Protein AF-A0A9X2ZMD1-F1 (afdb_monomer)

Structure (mmCIF, N/CA/C/O backbone):
data_AF-A0A9X2ZMD1-F1
#
_entry.id   AF-A0A9X2ZMD1-F1
#
loop_
_atom_site.group_PDB
_atom_site.id
_atom_site.type_symbol
_atom_site.label_atom_id
_atom_site.label_alt_id
_atom_site.label_comp_id
_atom_si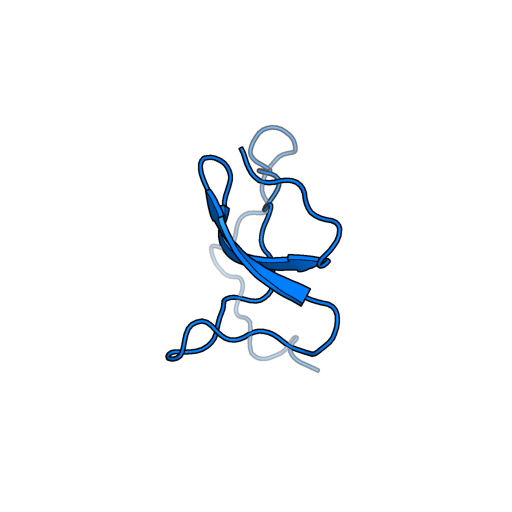te.label_asym_id
_atom_site.label_entity_id
_atom_site.label_seq_id
_atom_site.pdbx_PDB_ins_code
_atom_site.Cartn_x
_atom_site.Cartn_y
_atom_site.Cartn_z
_atom_site.occupancy
_atom_site.B_iso_or_equiv
_atom_site.auth_seq_id
_atom_site.auth_comp_id
_atom_site.auth_asym_id
_atom_site.auth_atom_id
_atom_site.pdbx_PDB_model_num
ATOM 1 N N . MET A 1 1 ? -29.391 4.398 -0.408 1.00 53.03 1 MET A N 1
ATOM 2 C CA . MET A 1 1 ? -29.892 4.102 0.956 1.00 53.03 1 MET A CA 1
ATOM 3 C C . MET A 1 1 ? -29.590 2.644 1.312 1.00 53.03 1 MET A C 1
ATOM 5 O O . MET A 1 1 ? -30.409 1.779 1.050 1.00 53.03 1 MET A O 1
ATOM 9 N N . LEU A 1 2 ? -28.413 2.371 1.891 1.00 55.06 2 LEU A N 1
ATOM 10 C CA . LEU A 1 2 ? -27.967 1.028 2.327 1.00 55.06 2 LEU A CA 1
ATOM 11 C C . LEU A 1 2 ? -28.461 0.634 3.735 1.00 55.06 2 LEU A C 1
ATOM 13 O O . LEU A 1 2 ? -28.353 -0.522 4.133 1.00 55.06 2 LEU A O 1
ATOM 17 N N . LYS A 1 3 ? -29.044 1.588 4.478 1.00 52.44 3 LYS A N 1
ATOM 18 C CA . LYS A 1 3 ? -29.433 1.434 5.893 1.00 52.44 3 LYS A CA 1
ATOM 19 C C . LYS A 1 3 ? -30.457 0.319 6.167 1.00 52.44 3 LYS A C 1
ATOM 21 O O . LYS A 1 3 ? -30.592 -0.082 7.310 1.00 52.44 3 LYS A O 1
ATOM 26 N N . LYS A 1 4 ? -31.181 -0.169 5.149 1.00 58.16 4 LYS A N 1
ATOM 27 C CA . LYS A 1 4 ? -32.182 -1.243 5.297 1.00 58.16 4 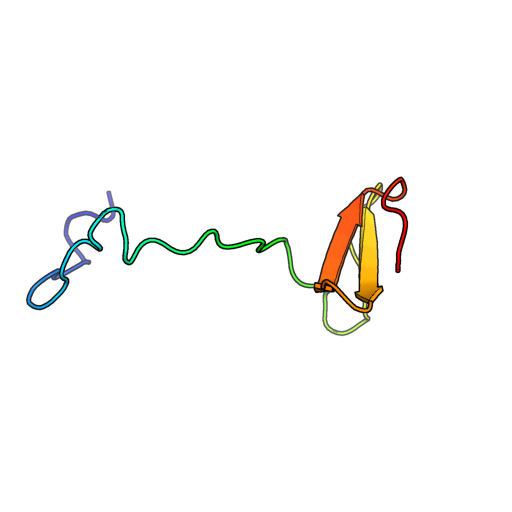LYS A CA 1
ATOM 28 C C . LYS A 1 4 ? -31.623 -2.665 5.111 1.00 58.16 4 LYS A C 1
ATOM 30 O O . LYS A 1 4 ? -32.333 -3.609 5.424 1.00 58.16 4 LYS A O 1
ATOM 35 N N . ILE A 1 5 ? -30.399 -2.825 4.592 1.00 60.47 5 ILE A N 1
ATOM 36 C CA . ILE A 1 5 ? -29.820 -4.146 4.252 1.00 60.47 5 ILE A CA 1
ATOM 37 C C . ILE A 1 5 ? -28.799 -4.599 5.309 1.00 60.47 5 ILE A C 1
ATOM 39 O O . ILE A 1 5 ? -28.669 -5.789 5.577 1.00 60.47 5 ILE A O 1
ATOM 43 N N . LEU A 1 6 ? -28.116 -3.666 5.971 1.00 61.88 6 LEU A N 1
ATOM 44 C CA . LEU A 1 6 ? -27.168 -3.993 7.036 1.00 61.88 6 LEU A CA 1
ATOM 45 C C . LEU A 1 6 ? -27.917 -4.237 8.352 1.00 61.88 6 LEU A C 1
ATOM 47 O O . LEU A 1 6 ? -28.144 -3.311 9.128 1.00 61.88 6 LEU A O 1
ATOM 51 N N . LYS A 1 7 ? -28.309 -5.490 8.604 1.00 62.91 7 LYS A N 1
ATOM 52 C CA . LYS A 1 7 ? -28.628 -5.947 9.962 1.00 62.91 7 LYS A CA 1
ATOM 53 C C . LYS A 1 7 ? -27.319 -5.965 10.754 1.00 62.91 7 LYS A C 1
ATOM 55 O O . LYS A 1 7 ? -26.504 -6.858 10.568 1.00 62.91 7 LYS A O 1
ATOM 60 N N . LEU A 1 8 ? -27.100 -4.948 11.583 1.00 71.31 8 LEU A N 1
ATOM 61 C CA . LEU A 1 8 ? -25.901 -4.793 12.420 1.00 71.31 8 LEU A CA 1
ATOM 62 C C . LEU A 1 8 ? -26.001 -5.564 13.749 1.00 71.31 8 LEU A C 1
ATOM 64 O O . LEU A 1 8 ? -25.257 -5.285 14.684 1.00 71.31 8 LEU A O 1
ATOM 68 N N . GLU A 1 9 ? -26.936 -6.507 13.867 1.00 74.56 9 GLU A N 1
ATOM 69 C CA . GLU A 1 9 ? -27.075 -7.343 15.060 1.00 74.56 9 GLU A CA 1
ATOM 70 C C . GLU A 1 9 ? -25.785 -8.157 15.254 1.00 74.56 9 GLU A C 1
ATOM 72 O O . GLU A 1 9 ? -25.410 -8.955 14.398 1.00 74.56 9 GLU A O 1
ATOM 77 N N . GLY A 1 10 ? -25.070 -7.898 16.354 1.00 71.88 10 GLY A N 1
ATOM 78 C CA . GLY A 1 10 ? -23.761 -8.495 16.647 1.00 71.88 10 GLY A CA 1
ATOM 79 C C . GLY A 1 10 ? -22.546 -7.704 16.142 1.00 71.88 10 GLY A C 1
ATOM 80 O O . GLY A 1 10 ? -21.418 -8.095 16.433 1.00 71.88 10 GLY A O 1
ATOM 81 N N . ALA A 1 11 ? -22.735 -6.585 15.434 1.00 80.12 11 ALA A N 1
ATOM 82 C CA . ALA A 1 11 ? -21.638 -5.683 15.093 1.00 80.12 11 ALA A CA 1
ATOM 83 C C . ALA A 1 11 ? -21.317 -4.774 16.290 1.00 80.12 11 ALA A C 1
ATOM 85 O O . ALA A 1 11 ? -22.137 -3.949 16.692 1.00 80.12 11 ALA A O 1
ATOM 86 N N . GLN A 1 12 ? -20.117 -4.918 16.848 1.00 81.25 12 GLN A N 1
ATOM 87 C CA . GLN A 1 12 ? -19.592 -4.034 17.885 1.00 81.25 12 GLN A CA 1
ATOM 88 C C . GLN A 1 12 ? -18.681 -2.979 17.250 1.00 81.25 12 GLN A C 1
ATOM 90 O O . GLN A 1 12 ? -17.800 -3.304 16.453 1.00 81.25 12 GLN A O 1
ATOM 95 N N . GLU A 1 13 ? -18.890 -1.709 17.598 1.00 81.62 13 GLU A N 1
ATOM 96 C CA . GLU A 1 13 ? -17.956 -0.646 17.231 1.00 81.62 13 GLU A CA 1
ATOM 97 C C . GLU A 1 13 ? -16.632 -0.838 17.982 1.00 81.62 13 GLU A C 1
ATOM 99 O O . GLU A 1 13 ? -16.623 -1.039 19.198 1.00 81.62 13 GLU A O 1
ATOM 104 N N . LEU A 1 14 ? -15.513 -0.776 17.255 1.00 83.00 14 LEU A N 1
ATOM 105 C CA . LEU A 1 14 ? -14.184 -0.906 17.849 1.00 83.00 14 LEU A CA 1
ATOM 106 C C . LEU A 1 14 ? -13.903 0.271 18.783 1.00 83.00 14 LEU A C 1
ATOM 108 O O . LEU A 1 14 ? -14.067 1.436 18.402 1.00 83.00 14 LEU A O 1
ATOM 112 N N . THR A 1 15 ? -13.392 -0.023 19.978 1.00 87.06 15 THR A N 1
ATOM 113 C CA . THR A 1 15 ? -12.850 1.011 20.860 1.00 87.06 15 THR A CA 1
ATOM 114 C C . THR A 1 15 ? -11.643 1.688 20.210 1.00 87.06 15 THR A C 1
ATOM 116 O O . THR A 1 15 ? -10.996 1.137 19.318 1.00 87.06 15 THR A O 1
ATOM 119 N N . ARG A 1 16 ? -11.276 2.885 20.686 1.00 83.31 16 ARG A N 1
ATOM 120 C CA . ARG A 1 16 ? -10.107 3.623 20.164 1.00 83.31 16 ARG A CA 1
ATOM 121 C C . ARG A 1 16 ? -8.813 2.803 20.177 1.00 83.31 16 ARG A C 1
ATOM 123 O O . ARG A 1 16 ? -7.969 3.008 19.318 1.00 83.31 16 ARG A O 1
ATOM 130 N N . ASN A 1 17 ? -8.679 1.884 21.132 1.00 84.88 17 ASN A N 1
ATOM 131 C CA . ASN A 1 17 ? -7.505 1.024 21.265 1.00 84.88 17 ASN A CA 1
ATOM 132 C C . ASN A 1 17 ? -7.547 -0.191 20.324 1.00 84.88 17 ASN A C 1
ATOM 134 O O . ASN A 1 17 ? -6.506 -0.760 20.014 1.00 84.88 17 ASN A O 1
ATOM 138 N N . GLU A 1 18 ? -8.735 -0.599 19.876 1.00 83.06 18 GLU A N 1
ATOM 139 C CA . GLU A 1 18 ? -8.923 -1.714 18.941 1.00 83.06 18 GLU A CA 1
ATOM 140 C C . GLU A 1 18 ? -8.914 -1.259 17.479 1.00 83.06 18 GLU A C 1
ATOM 142 O O . GLU A 1 18 ? -8.681 -2.069 16.579 1.00 83.06 18 GLU A O 1
ATOM 147 N N . GLN A 1 19 ? -9.161 0.028 17.227 1.00 80.81 19 GLN A N 1
ATOM 148 C CA . GLN A 1 19 ? -9.082 0.600 15.890 1.00 80.81 19 GLN A CA 1
ATOM 149 C C . GLN A 1 19 ? -7.662 0.455 15.336 1.00 80.81 19 GLN A C 1
ATOM 151 O O . GLN A 1 19 ? -6.703 1.036 15.839 1.00 80.81 19 GLN A O 1
ATOM 156 N N . LYS A 1 20 ? -7.538 -0.313 14.254 1.00 79.25 20 LYS A N 1
ATOM 157 C CA . LYS A 1 20 ? -6.310 -0.412 13.466 1.00 79.25 20 LYS A CA 1
ATOM 158 C C . LYS A 1 20 ? -6.418 0.496 12.250 1.00 79.25 20 LYS A C 1
ATOM 160 O O . LYS A 1 20 ? -7.448 0.518 11.576 1.00 79.25 20 LYS A O 1
ATOM 165 N N . THR A 1 21 ? -5.339 1.204 11.934 1.00 73.12 21 THR A N 1
ATOM 166 C CA . THR A 1 21 ? -5.245 1.948 10.677 1.00 73.12 21 THR A CA 1
ATOM 167 C C . THR A 1 21 ? -5.134 0.960 9.526 1.00 73.12 21 THR A C 1
ATOM 169 O O . THR A 1 21 ? -4.167 0.208 9.422 1.00 73.12 21 THR A O 1
ATOM 172 N N . ILE A 1 22 ? -6.127 0.963 8.642 1.00 69.25 22 ILE A N 1
ATOM 173 C CA . ILE A 1 22 ? -6.065 0.202 7.399 1.00 69.25 22 ILE A CA 1
ATOM 174 C C . ILE A 1 22 ? -5.232 1.029 6.421 1.00 69.25 22 ILE A C 1
ATOM 176 O O . ILE A 1 22 ? -5.718 2.002 5.850 1.00 69.25 22 ILE A O 1
ATOM 180 N N . HIS A 1 23 ? -3.978 0.637 6.197 1.00 66.44 23 HIS A N 1
ATOM 181 C CA . HIS A 1 23 ? -3.122 1.210 5.146 1.00 66.44 23 HIS A CA 1
ATOM 182 C C . HIS A 1 23 ? -3.493 0.684 3.747 1.00 66.44 23 HIS A C 1
ATOM 184 O O . HIS A 1 23 ? -2.641 0.500 2.883 1.00 66.44 23 HIS A O 1
ATOM 190 N N . GLY A 1 24 ? -4.777 0.404 3.536 1.00 69.56 24 GLY A N 1
ATOM 191 C CA . GLY A 1 24 ? -5.291 -0.156 2.299 1.00 69.56 24 GLY A CA 1
ATOM 192 C C . GLY A 1 24 ? -5.229 0.855 1.160 1.00 69.56 24 GLY A C 1
ATOM 193 O O . GLY A 1 24 ? -5.336 2.066 1.356 1.00 69.56 24 GLY A O 1
ATOM 194 N N . GLY A 1 25 ? -5.082 0.332 -0.049 1.00 79.94 25 GLY A N 1
ATOM 195 C CA . GLY A 1 25 ? -5.193 1.079 -1.291 1.00 79.94 25 GLY A CA 1
ATOM 196 C C . GLY A 1 25 ? -5.984 0.274 -2.311 1.00 79.94 25 GLY A C 1
ATOM 197 O O . GLY A 1 25 ? -6.537 -0.783 -2.006 1.00 79.94 25 GLY A O 1
ATOM 198 N N . ARG A 1 26 ? -6.039 0.772 -3.543 1.00 88.62 26 ARG A N 1
ATOM 199 C CA . ARG A 1 26 ? -6.559 -0.021 -4.656 1.00 88.62 26 ARG A CA 1
ATOM 200 C C . ARG A 1 26 ? -5.599 -1.187 -4.892 1.00 88.62 26 ARG A C 1
ATOM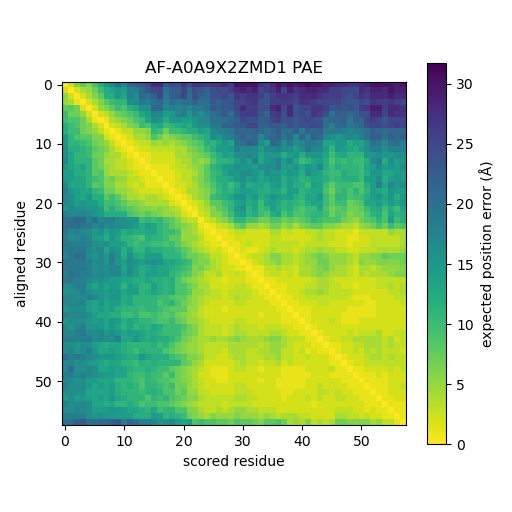 202 O O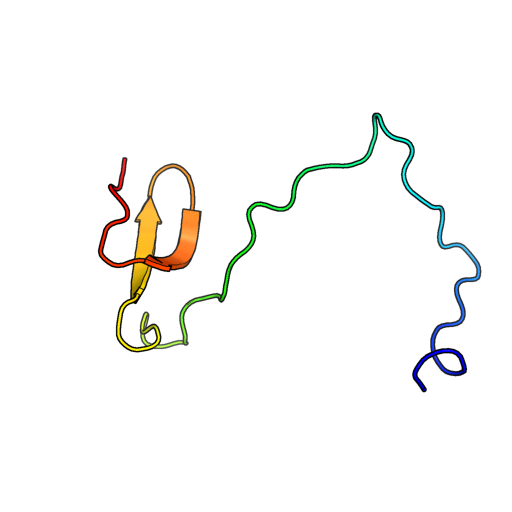 . ARG A 1 26 ? -4.427 -0.932 -5.135 1.00 88.62 26 ARG A O 1
ATOM 209 N N . ALA A 1 27 ? -6.084 -2.422 -4.812 1.00 91.94 27 ALA A N 1
ATOM 210 C CA . ALA A 1 27 ? -5.294 -3.582 -5.209 1.00 91.94 27 ALA A CA 1
ATOM 211 C C . ALA A 1 27 ? -4.950 -3.506 -6.701 1.00 91.94 27 ALA A C 1
ATOM 213 O O . ALA A 1 27 ? -5.717 -2.935 -7.492 1.00 91.94 27 ALA A O 1
ATOM 214 N N . CYS A 1 28 ? -3.811 -4.075 -7.074 1.00 92.12 28 CYS A N 1
ATOM 215 C CA . CYS A 1 28 ? -3.460 -4.249 -8.474 1.00 92.12 28 CYS A CA 1
ATOM 216 C C . CYS A 1 28 ? -4.485 -5.159 -9.163 1.00 92.12 28 CYS A C 1
ATOM 218 O O . CYS A 1 28 ? -5.164 -5.967 -8.522 1.00 92.12 28 CYS A O 1
ATOM 220 N N . ASP A 1 29 ? -4.651 -5.012 -10.475 1.00 91.31 29 ASP A N 1
ATOM 221 C CA . ASP A 1 29 ? -5.428 -5.997 -11.224 1.00 91.31 29 ASP A CA 1
ATOM 222 C C . ASP A 1 29 ? -4.652 -7.318 -11.389 1.00 91.31 29 ASP A C 1
ATOM 224 O O . ASP A 1 29 ? -3.490 -7.437 -11.005 1.00 91.31 29 ASP A O 1
ATOM 228 N N . ARG A 1 30 ? -5.288 -8.332 -11.992 1.00 84.94 30 ARG A N 1
ATOM 229 C CA . ARG A 1 30 ? -4.658 -9.648 -12.221 1.00 84.94 30 ARG A CA 1
ATOM 230 C C . ARG A 1 30 ? -3.385 -9.588 -13.077 1.00 84.94 30 ARG A C 1
ATOM 232 O O . ARG A 1 30 ? -2.652 -10.567 -13.110 1.00 84.94 30 ARG A O 1
ATOM 239 N N . GLY A 1 31 ? -3.160 -8.494 -13.804 1.00 85.62 31 GLY A N 1
ATOM 240 C CA . GLY A 1 31 ? -1.958 -8.262 -14.598 1.00 85.62 31 GLY A CA 1
ATOM 241 C C . GLY A 1 31 ? -0.905 -7.425 -13.871 1.00 85.62 31 GLY A C 1
ATOM 242 O O . GLY A 1 31 ? 0.033 -6.969 -14.519 1.00 85.62 31 GLY A O 1
ATOM 243 N N . GLY A 1 32 ? -1.072 -7.160 -12.570 1.00 86.81 32 GLY A N 1
ATOM 244 C CA . GLY A 1 32 ? -0.177 -6.294 -11.803 1.00 86.81 32 GLY A CA 1
ATOM 245 C C . GLY A 1 32 ? -0.258 -4.824 -12.222 1.00 86.81 32 GLY A C 1
ATOM 246 O O . GLY A 1 32 ? 0.679 -4.063 -11.993 1.00 86.81 32 GLY A O 1
ATOM 247 N N . SER A 1 33 ? -1.344 -4.405 -12.876 1.00 89.50 33 SER A N 1
ATOM 248 C CA . SER A 1 33 ? -1.494 -3.049 -13.397 1.00 89.50 33 SER A CA 1
ATOM 249 C C . SER A 1 33 ? -2.317 -2.159 -12.469 1.00 89.50 33 SER A C 1
ATOM 251 O O . SER A 1 33 ? -3.184 -2.598 -11.708 1.00 89.50 33 SER A O 1
ATOM 253 N N . CYS A 1 34 ? -2.025 -0.864 -12.561 1.00 93.12 34 CYS A N 1
ATOM 254 C CA . CYS A 1 34 ? -2.668 0.201 -11.808 1.00 93.12 34 CYS A CA 1
ATOM 255 C C . CYS A 1 34 ? -3.044 1.361 -12.746 1.00 93.12 34 CYS A C 1
ATOM 257 O O . CYS A 1 34 ? -2.472 1.488 -13.830 1.00 93.12 34 CYS A O 1
ATOM 259 N N . PRO A 1 35 ? -4.008 2.221 -12.365 1.00 92.62 35 PRO A N 1
ATOM 260 C CA . PRO A 1 35 ? -4.360 3.404 -13.149 1.00 92.62 35 PRO A CA 1
ATOM 261 C C . PRO A 1 35 ? -3.161 4.315 -13.434 1.00 92.62 35 PRO A C 1
ATOM 263 O O . PRO A 1 35 ? -2.198 4.364 -12.667 1.00 92.62 35 PRO A O 1
ATOM 266 N N . THR A 1 36 ? -3.253 5.108 -14.501 1.00 93.44 36 THR A N 1
ATOM 267 C CA . THR A 1 36 ? -2.221 6.087 -14.865 1.00 93.44 36 THR A CA 1
ATOM 268 C C . THR A 1 36 ? -1.864 7.001 -13.688 1.00 93.44 36 THR A C 1
ATOM 270 O O . THR A 1 36 ? -2.740 7.500 -12.985 1.00 93.44 36 THR A O 1
ATOM 273 N N . GLY A 1 37 ? -0.563 7.221 -13.476 1.00 92.62 37 GLY A N 1
ATOM 274 C CA . GLY A 1 37 ? -0.032 7.988 -12.340 1.00 92.62 37 GLY A CA 1
ATOM 275 C C . GLY A 1 37 ? 0.227 7.156 -11.077 1.00 92.62 37 GLY A C 1
ATOM 276 O O . GLY A 1 37 ? 0.746 7.687 -10.091 1.00 92.62 37 GLY A O 1
ATOM 277 N N . THR A 1 38 ? -0.087 5.859 -11.110 1.00 94.69 38 THR A N 1
ATOM 278 C CA . THR A 1 38 ? 0.196 4.906 -10.032 1.00 94.69 38 THR A CA 1
ATOM 279 C C . THR A 1 38 ? 0.912 3.664 -10.560 1.00 94.69 38 THR A C 1
ATOM 281 O O . THR A 1 38 ? 0.781 3.319 -11.734 1.00 94.69 38 THR A O 1
ATOM 284 N N . LYS A 1 39 ? 1.649 2.988 -9.679 1.00 93.00 39 LYS A N 1
ATOM 285 C CA . LYS A 1 39 ? 2.343 1.723 -9.928 1.00 93.00 39 LYS A CA 1
ATOM 286 C C . LYS A 1 39 ? 1.896 0.674 -8.919 1.00 93.00 39 LYS A C 1
ATOM 288 O O . LYS A 1 39 ? 1.549 1.016 -7.787 1.00 93.00 39 LYS A O 1
ATOM 293 N N . CYS A 1 40 ? 1.903 -0.582 -9.344 1.00 93.38 40 CYS A N 1
ATOM 294 C CA . CYS A 1 40 ? 1.712 -1.709 -8.445 1.00 93.38 40 CYS A CA 1
ATOM 295 C C . CYS A 1 40 ? 2.981 -1.902 -7.615 1.00 93.38 40 CYS A C 1
ATOM 297 O O . CYS A 1 40 ? 4.073 -1.917 -8.180 1.00 93.38 40 CYS A O 1
ATOM 299 N N . VAL A 1 41 ? 2.839 -1.991 -6.295 1.00 92.31 41 VAL A N 1
ATOM 300 C CA . VAL A 1 41 ? 3.960 -2.143 -5.366 1.00 92.31 41 VAL A CA 1
ATOM 301 C C . VAL A 1 41 ? 3.796 -3.433 -4.576 1.00 92.31 41 VAL A C 1
ATOM 303 O O . VAL A 1 41 ? 2.746 -3.636 -3.962 1.00 92.31 41 VAL A O 1
ATOM 306 N N . SER A 1 42 ? 4.868 -4.223 -4.556 1.00 91.31 42 SER A N 1
ATOM 307 C CA . SER A 1 42 ? 5.093 -5.325 -3.620 1.00 91.31 42 SER A CA 1
ATOM 308 C C . SER A 1 42 ? 6.464 -5.129 -2.96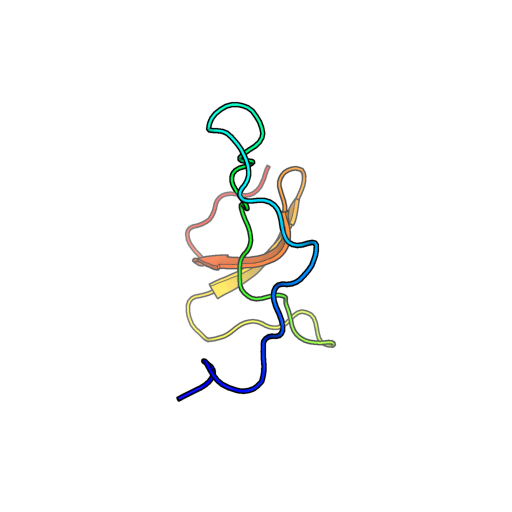7 1.00 91.31 42 SER A C 1
ATOM 310 O O . SER A 1 42 ? 7.492 -5.442 -3.560 1.00 91.31 42 SER A O 1
ATOM 312 N N . ASP A 1 43 ? 6.469 -4.543 -1.771 1.00 90.00 43 ASP A N 1
ATOM 313 C CA . ASP A 1 43 ? 7.644 -4.195 -0.975 1.00 90.00 43 ASP A CA 1
ATOM 314 C C . ASP A 1 43 ? 7.477 -4.628 0.496 1.00 90.00 43 ASP A C 1
ATOM 316 O O . ASP A 1 43 ? 6.530 -5.320 0.871 1.00 90.00 43 ASP A O 1
ATOM 320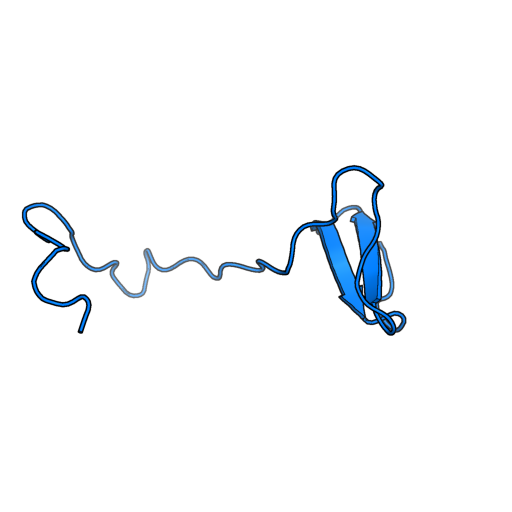 N N . CYS A 1 44 ? 8.395 -4.216 1.374 1.00 88.88 44 CYS A N 1
ATOM 321 C CA . CYS A 1 44 ? 8.323 -4.554 2.800 1.00 88.88 44 CYS A CA 1
ATOM 322 C C . CYS A 1 44 ? 7.101 -3.961 3.547 1.00 88.88 44 CYS A C 1
ATOM 324 O O . CYS A 1 44 ? 6.875 -4.297 4.712 1.00 88.88 44 CYS A O 1
ATOM 326 N N . ARG A 1 45 ? 6.340 -3.0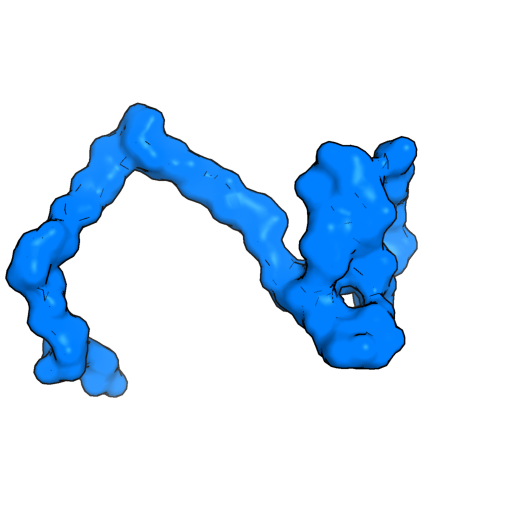47 2.926 1.00 87.88 45 ARG A N 1
ATOM 327 C CA . ARG A 1 45 ? 5.202 -2.319 3.517 1.00 87.88 45 ARG A CA 1
ATOM 328 C C . ARG A 1 45 ? 3.865 -2.671 2.871 1.00 87.88 45 ARG A C 1
ATOM 330 O O . ARG A 1 45 ? 2.848 -2.668 3.565 1.00 87.88 45 ARG A O 1
ATOM 337 N N . PHE A 1 46 ? 3.851 -2.924 1.570 1.00 88.06 46 PHE A N 1
ATOM 338 C CA . PHE A 1 46 ? 2.653 -3.171 0.781 1.00 88.06 46 PHE A CA 1
ATOM 339 C C . PHE A 1 46 ? 2.858 -4.380 -0.109 1.00 88.06 46 PHE A C 1
ATOM 341 O O . PHE A 1 46 ? 3.921 -4.524 -0.689 1.00 88.06 46 PHE A O 1
ATOM 348 N N . ASP A 1 47 ? 1.821 -5.192 -0.271 1.00 89.06 47 ASP A N 1
ATOM 349 C CA . ASP A 1 47 ? 1.834 -6.296 -1.222 1.00 89.06 47 ASP A CA 1
ATOM 350 C C . ASP A 1 47 ? 0.658 -6.152 -2.186 1.00 89.06 47 ASP A C 1
ATOM 352 O O . ASP A 1 47 ? -0.492 -6.059 -1.753 1.00 89.06 47 ASP A O 1
ATOM 356 N N . GLU A 1 48 ? 0.964 -6.051 -3.479 1.00 90.44 48 GLU A N 1
ATOM 357 C CA . GLU A 1 48 ? 0.007 -5.916 -4.580 1.00 90.44 48 GLU A CA 1
ATOM 358 C C . GLU A 1 48 ? -0.968 -4.727 -4.433 1.00 90.44 48 GLU A C 1
ATOM 360 O O . GLU A 1 48 ? -2.155 -4.806 -4.774 1.00 90.44 48 GLU A O 1
ATOM 365 N N . ILE A 1 49 ? -0.471 -3.575 -3.963 1.00 92.44 49 ILE A N 1
ATOM 366 C CA . ILE A 1 49 ? -1.260 -2.338 -3.825 1.00 92.44 49 ILE A CA 1
ATOM 367 C C . ILE A 1 49 ? -0.760 -1.243 -4.773 1.00 92.44 49 ILE A C 1
ATOM 369 O O . ILE A 1 49 ? 0.429 -0.937 -4.849 1.00 92.44 49 ILE A O 1
ATOM 373 N N . CYS A 1 50 ? -1.693 -0.560 -5.438 1.00 93.50 50 CYS A N 1
ATOM 374 C CA . CYS A 1 50 ? -1.421 0.624 -6.240 1.00 93.50 50 CYS A CA 1
ATOM 375 C C . CYS A 1 50 ? -0.998 1.810 -5.365 1.00 93.50 50 CYS A C 1
ATOM 377 O O . CYS A 1 50 ? -1.755 2.288 -4.510 1.00 93.50 50 C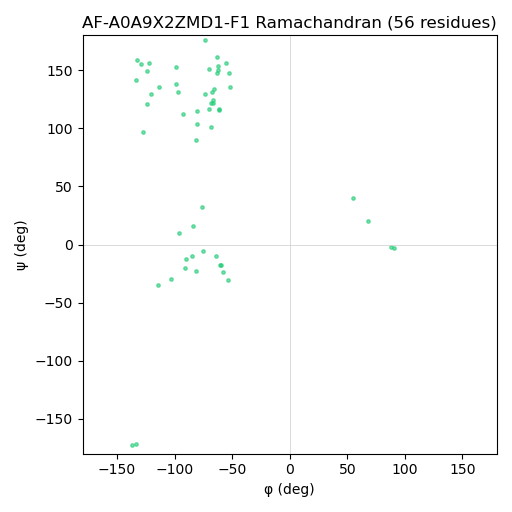YS A O 1
ATOM 379 N N . ARG A 1 51 ? 0.192 2.346 -5.636 1.00 93.31 51 ARG A N 1
ATOM 380 C CA . ARG A 1 51 ? 0.754 3.541 -4.997 1.00 93.31 51 ARG A CA 1
ATOM 381 C C . ARG A 1 51 ? 1.091 4.601 -6.048 1.00 93.31 51 ARG A C 1
ATOM 383 O O . ARG A 1 51 ? 1.300 4.253 -7.206 1.00 93.31 51 ARG A O 1
ATOM 390 N N . PRO A 1 52 ? 1.159 5.894 -5.691 1.00 93.75 52 PRO A N 1
ATOM 391 C CA . PRO A 1 52 ? 1.639 6.926 -6.612 1.00 93.75 52 PRO A CA 1
ATOM 392 C C . PRO A 1 52 ? 3.003 6.561 -7.207 1.00 93.75 52 PRO A C 1
ATOM 394 O O . PRO A 1 52 ? 3.829 5.972 -6.516 1.00 93.75 52 PRO A O 1
ATOM 397 N N . ASN A 1 53 ? 3.285 6.961 -8.447 1.00 93.50 53 ASN A N 1
ATOM 398 C CA . ASN A 1 53 ? 4.602 6.717 -9.059 1.00 93.50 53 ASN A CA 1
ATOM 399 C C . ASN A 1 53 ? 5.768 7.330 -8.263 1.00 93.50 53 ASN A C 1
ATOM 401 O O . ASN A 1 53 ? 6.891 6.846 -8.348 1.00 93.50 53 ASN A O 1
ATOM 405 N N . SER A 1 54 ? 5.494 8.360 -7.459 1.00 94.94 54 SER A N 1
ATOM 406 C CA . SER A 1 54 ? 6.443 8.971 -6.525 1.00 94.94 54 SER A CA 1
ATOM 407 C C . SER A 1 54 ? 6.707 8.148 -5.258 1.00 94.94 54 SER A C 1
ATOM 409 O O . SER A 1 54 ? 7.541 8.539 -4.445 1.00 94.94 54 SER A O 1
ATOM 411 N N . TYR A 1 55 ? 5.995 7.039 -5.044 1.00 92.81 55 TYR A N 1
ATOM 412 C CA . TYR A 1 55 ? 6.211 6.169 -3.896 1.00 92.81 55 TYR A CA 1
ATOM 413 C C . TYR A 1 55 ? 7.584 5.493 -3.980 1.00 92.81 55 TYR A C 1
ATOM 415 O O . TYR A 1 55 ? 7.902 4.811 -4.960 1.00 92.81 55 TYR A O 1
ATOM 423 N N . VAL A 1 56 ? 8.376 5.681 -2.926 1.00 93.06 56 VAL A N 1
ATOM 424 C CA . VAL A 1 56 ? 9.699 5.077 -2.762 1.00 93.06 56 VAL A CA 1
ATOM 425 C C . VAL A 1 56 ? 9.541 3.766 -2.002 1.00 93.06 56 VAL A C 1
ATOM 427 O O . VAL A 1 56 ? 9.176 3.764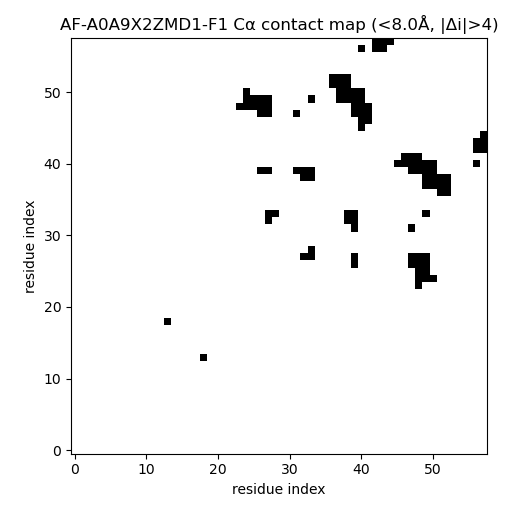 -0.820 1.00 93.06 56 VAL A O 1
ATOM 430 N N . GLU A 1 57 ? 9.802 2.674 -2.710 1.00 89.44 57 GLU A N 1
ATOM 431 C CA . GLU A 1 57 ? 9.809 1.315 -2.170 1.00 89.44 57 GLU A CA 1
ATOM 432 C C . GLU A 1 57 ? 10.906 1.170 -1.111 1.00 89.44 57 GLU A C 1
ATOM 434 O O . GLU A 1 57 ? 11.927 1.865 -1.154 1.00 89.44 57 GLU A O 1
ATOM 439 N N . CYS A 1 58 ? 10.646 0.324 -0.118 1.00 87.19 58 CYS A N 1
ATOM 440 C CA . CYS A 1 58 ? 11.715 -0.283 0.670 1.00 87.19 58 CYS A CA 1
ATOM 441 C C . CYS A 1 58 ? 12.145 -1.602 0.005 1.00 87.19 58 CYS A C 1
ATOM 443 O O . CYS A 1 58 ? 13.269 -2.026 0.313 1.00 87.19 58 CYS A O 1
#

Solvent-accessible surface area (backbone atoms only — not comparable to full-atom values): 3923 Å² total; per-residue (Å²): 135,66,80,86,73,64,78,59,84,89,66,74,84,69,51,85,88,68,58,72,88,77,89,73,63,56,63,32,47,98,82,56,46,44,63,92,72,33,36,49,36,74,47,90,88,42,73,50,27,36,37,52,66,85,62,79,79,113

Foldseek 3Di:
DCVVPDPCVVPDDDDPVRDDDDPAADFAPPVQDDDPQWGQDDAPPDHRHTDGPPDDGD

Radius of gyration: 16.56 Å; Cα contacts (8 Å, |Δi|>4): 54; chains: 1; bounding box: 44×19×36 Å

Mean predicted aligned error: 9.61 Å

Organism: NCBI:txid2987686

Sequence (58 aa):
MLKKILKLEGAQELTRNEQKTIHGGRACDRGGSCPTGTKCVSDCRFDEICRPNSYVEC

Secondary structure (DSSP, 8-state):
--TTT---TT-PPPPTTTPPP----PBP-TTS---TTEEEE-SSS-SSEEEETT----

pLDDT: mean 82.93, std 11.82, range [52.44, 94.94]